Protein AF-A0A7S3EXV1-F1 (afdb_monomer_lite)

Foldseek 3Di:
DDDDCVPPQDQDDCDPPRDPRDQVSQWDQDADDQFLLAAPVNVPSDIDGNVLSVLLSVLQVLCCVQVVDGCFNHCDCVTVSNVQLVVQVVVVHQSQVSSCVVVVHDDPDDPVNSVSSSQSNDNPSVSD

Secondary structure (DSSP, 8-state):
----GGG---PPP--TTSPPPPGGGGEE----S-TTT--GGGGGTS-EEHHHHHHHHHHHHHHHHHHSS-S-SSSSTTSHHHHHHHHHHHTT--HHHHHHHHTT----S-HHHHHHHHHHT-SSGGG-

Sequence (128 aa):
RLIDFGLSLVVPESAPPQPPIMAADFMTVDRFGTKSYIPPEMMNNIMYDARLADVWSLGICLFSLVAGFFPFDQALIADFRFQLAVQTQNQGGSTVAALYALYNLPIPMSPSLIVLLDGMLTINAGAR

InterPro domains:
  IPR000719 Protein kinase domain [PF00069] (1-128)
  IPR000719 Protein kinase domain [PS50011] (1-128)
  IPR011009 Protein kinase-like domain superfamily [SSF56112] (2-128)

Structure (mmCIF, N/CA/C/O backbone):
data_AF-A0A7S3EXV1-F1
#
_entry.id   AF-A0A7S3EXV1-F1
#
loop_
_atom_site.group_PDB
_atom_site.id
_atom_site.type_symbol
_atom_site.label_atom_id
_atom_site.label_alt_id
_atom_site.label_comp_id
_atom_site.label_asym_id
_atom_site.label_entity_id
_atom_site.label_seq_id
_atom_site.pdbx_PDB_ins_code
_atom_site.Cartn_x
_atom_site.Cartn_y
_atom_site.Cartn_z
_atom_site.occupancy
_atom_site.B_iso_or_equiv
_atom_site.auth_seq_id
_atom_site.auth_comp_id
_atom_site.auth_asym_id
_atom_site.auth_atom_id
_atom_site.pdbx_PDB_model_num
ATOM 1 N N . ARG A 1 1 ? 1.974 -21.080 -4.469 1.00 82.00 1 ARG A N 1
ATOM 2 C CA . ARG A 1 1 ? 2.647 -20.958 -5.786 1.00 82.00 1 ARG A CA 1
ATOM 3 C C . ARG A 1 1 ? 2.289 -19.586 -6.332 1.00 82.00 1 ARG A C 1
ATOM 5 O O . ARG A 1 1 ? 1.116 -19.253 -6.246 1.00 82.00 1 ARG A O 1
ATOM 12 N N . LEU A 1 2 ? 3.262 -18.815 -6.816 1.00 88.19 2 LEU A N 1
ATOM 13 C CA . LEU A 1 2 ? 3.007 -17.566 -7.539 1.00 88.19 2 LEU A CA 1
ATOM 14 C C . LEU A 1 2 ? 2.805 -17.898 -9.025 1.00 88.19 2 LEU A C 1
ATOM 16 O O . LEU A 1 2 ? 3.488 -18.788 -9.534 1.00 88.19 2 LEU A O 1
ATOM 20 N N . ILE A 1 3 ? 1.837 -17.258 -9.678 1.00 94.56 3 ILE A N 1
ATOM 21 C CA . ILE A 1 3 ? 1.446 -17.511 -11.074 1.00 94.56 3 ILE A CA 1
ATOM 22 C C . ILE A 1 3 ? 1.139 -16.184 -11.782 1.00 94.56 3 ILE A C 1
ATOM 24 O O . ILE A 1 3 ? 1.054 -15.159 -11.116 1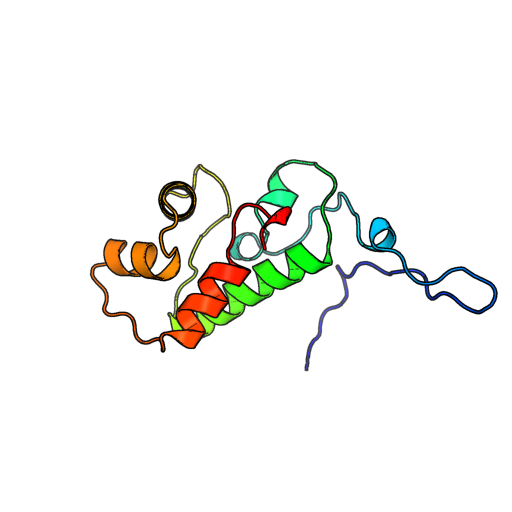.00 94.56 3 ILE A O 1
ATOM 28 N N . ASP A 1 4 ? 0.920 -16.249 -13.100 1.00 89.69 4 ASP A N 1
ATOM 29 C CA . ASP A 1 4 ? 0.556 -15.113 -13.963 1.00 89.69 4 ASP A CA 1
ATOM 30 C C . ASP A 1 4 ? 1.657 -14.044 -14.106 1.00 89.69 4 ASP A C 1
ATOM 32 O O . ASP A 1 4 ? 1.528 -12.894 -13.701 1.00 89.69 4 ASP A O 1
ATOM 36 N N . PHE A 1 5 ? 2.774 -14.443 -14.722 1.00 91.38 5 PHE A N 1
ATOM 37 C CA . PHE A 1 5 ? 3.915 -13.564 -15.010 1.00 91.38 5 PHE A CA 1
ATOM 38 C C . PHE A 1 5 ? 3.715 -12.711 -16.284 1.00 91.38 5 PHE A C 1
ATOM 40 O O . PHE A 1 5 ? 4.682 -12.220 -16.859 1.00 91.38 5 PHE A O 1
ATOM 47 N N . GLY A 1 6 ? 2.473 -12.535 -16.760 1.00 88.88 6 GLY A N 1
ATOM 48 C CA . GLY A 1 6 ? 2.173 -11.800 -17.999 1.00 88.88 6 GLY A CA 1
ATOM 49 C C . GLY A 1 6 ? 2.486 -10.299 -17.942 1.00 88.88 6 GLY A C 1
ATOM 50 O O . GLY A 1 6 ? 2.610 -9.664 -18.985 1.00 88.88 6 GLY A O 1
ATOM 51 N N . LEU A 1 7 ? 2.635 -9.747 -16.732 1.00 88.94 7 LEU A N 1
ATOM 52 C CA . LEU A 1 7 ? 3.001 -8.348 -16.470 1.00 88.94 7 LEU A CA 1
ATOM 53 C C . LEU A 1 7 ? 4.371 -8.203 -15.788 1.00 88.94 7 LEU A C 1
ATOM 55 O O . LEU A 1 7 ? 4.705 -7.127 -15.299 1.00 88.94 7 LEU A O 1
ATOM 59 N N . SER A 1 8 ? 5.148 -9.282 -15.690 1.00 89.38 8 SER A N 1
ATOM 60 C CA . SER A 1 8 ? 6.428 -9.247 -14.986 1.00 89.38 8 SER A CA 1
ATOM 61 C C . SER A 1 8 ? 7.492 -8.489 -15.773 1.00 89.38 8 SER A C 1
ATOM 63 O O . SER A 1 8 ? 7.617 -8.641 -16.988 1.00 89.38 8 SER A O 1
ATOM 65 N N . LEU A 1 9 ? 8.312 -7.721 -15.054 1.00 89.44 9 LEU A N 1
ATOM 66 C CA . LEU A 1 9 ? 9.515 -7.112 -15.605 1.00 89.44 9 LEU A CA 1
ATOM 67 C C . LEU A 1 9 ? 10.591 -8.190 -15.784 1.00 89.44 9 LEU A C 1
ATOM 69 O O . LEU A 1 9 ? 10.989 -8.849 -14.822 1.00 89.44 9 LEU A O 1
ATOM 73 N N . VAL A 1 10 ? 11.074 -8.359 -17.014 1.00 87.00 10 VAL A N 1
ATOM 74 C CA . VAL A 1 10 ? 12.227 -9.221 -17.288 1.00 87.00 10 VAL A CA 1
ATOM 75 C C . VAL A 1 10 ? 13.489 -8.418 -17.029 1.00 87.00 10 VAL A C 1
ATOM 77 O O . VAL A 1 10 ? 13.840 -7.522 -17.794 1.00 87.00 10 VAL A O 1
ATOM 80 N N . VAL A 1 11 ? 14.175 -8.764 -15.949 1.00 83.50 11 VAL A N 1
ATOM 81 C CA . VAL A 1 11 ? 15.501 -8.229 -15.657 1.00 83.50 11 VAL A CA 1
ATOM 82 C C . VAL A 1 11 ? 16.522 -9.047 -16.452 1.00 83.50 11 VAL A C 1
ATOM 84 O O . VAL A 1 11 ? 16.481 -10.278 -16.369 1.00 83.50 11 VAL A O 1
ATOM 87 N N . PRO A 1 12 ? 17.409 -8.414 -17.242 1.00 72.62 12 PRO A N 1
ATOM 88 C CA . PRO A 1 12 ? 18.421 -9.135 -17.999 1.00 72.62 12 PRO A CA 1
ATOM 89 C C . PRO A 1 12 ? 19.272 -9.998 -17.066 1.00 72.62 12 PRO A C 1
ATOM 91 O O . PRO A 1 12 ? 19.840 -9.510 -16.089 1.00 72.62 12 PRO A O 1
ATOM 94 N N . GLU A 1 13 ? 19.369 -11.290 -17.363 1.00 68.31 13 GLU A N 1
ATOM 95 C CA . GLU A 1 13 ? 20.288 -12.169 -16.654 1.00 68.31 13 GLU A CA 1
ATOM 96 C C . GLU A 1 13 ? 21.723 -11.782 -17.033 1.00 68.31 13 GLU A C 1
ATOM 98 O O . GLU A 1 13 ? 22.089 -11.784 -18.212 1.00 68.31 13 GLU A O 1
ATOM 103 N N . SER A 1 14 ? 22.549 -11.440 -16.043 1.00 60.34 14 SER A N 1
ATOM 104 C CA . SER A 1 14 ? 23.973 -11.193 -16.254 1.00 60.34 14 SER A CA 1
ATOM 105 C C . SER A 1 14 ? 24.678 -12.527 -16.532 1.00 60.34 14 SER A C 1
ATOM 107 O O . SER A 1 14 ? 25.282 -13.125 -15.639 1.00 60.34 14 SER A O 1
ATOM 109 N N . ALA A 1 15 ? 24.599 -13.031 -17.765 1.00 57.56 15 ALA A N 1
ATOM 110 C CA . ALA A 1 15 ? 25.507 -14.083 -18.201 1.00 57.56 15 ALA A CA 1
ATOM 111 C C . ALA A 1 15 ? 26.938 -13.507 -18.142 1.00 57.56 15 ALA A C 1
ATOM 113 O O . ALA A 1 15 ? 27.176 -12.419 -18.686 1.00 57.56 15 ALA A O 1
ATOM 114 N N . PRO A 1 16 ? 27.906 -14.173 -17.482 1.00 65.94 16 PRO A N 1
ATOM 115 C CA . PRO A 1 16 ? 29.285 -13.692 -17.468 1.00 65.94 16 PRO A CA 1
ATOM 116 C C . PRO A 1 16 ? 29.769 -13.441 -18.909 1.00 65.94 16 PRO A C 1
ATOM 118 O O . PRO A 1 16 ? 29.521 -14.289 -19.770 1.00 65.94 16 PRO A O 1
ATOM 121 N N . PRO A 1 17 ? 30.436 -12.306 -19.211 1.00 63.50 17 PRO A N 1
ATOM 122 C CA . PRO A 1 17 ? 31.153 -11.409 -18.300 1.00 63.50 17 PRO A CA 1
ATOM 123 C C . PRO A 1 17 ? 30.408 -10.099 -17.952 1.00 63.50 17 PRO A C 1
ATOM 125 O O . PRO A 1 17 ? 31.057 -9.103 -17.633 1.00 63.50 17 PRO A O 1
ATOM 128 N N . GLN A 1 18 ? 29.076 -10.046 -18.052 1.00 61.69 18 GLN A N 1
ATOM 129 C CA . GLN A 1 18 ? 28.323 -8.809 -17.798 1.00 61.69 18 GLN A CA 1
ATOM 130 C C . GLN A 1 18 ? 28.275 -8.421 -16.302 1.00 61.69 18 GLN A C 1
ATOM 132 O O . GLN A 1 18 ? 28.355 -9.304 -15.444 1.00 61.69 18 GLN A O 1
ATOM 137 N N . PRO A 1 19 ? 28.183 -7.112 -15.976 1.00 65.06 19 PRO A N 1
ATOM 138 C CA . PRO A 1 19 ? 28.114 -6.622 -14.597 1.00 65.06 19 PRO A CA 1
ATOM 139 C C . PRO A 1 19 ? 26.901 -7.190 -13.832 1.00 65.06 19 PRO A C 1
ATOM 141 O O . PRO A 1 19 ? 25.925 -7.600 -14.460 1.00 65.06 19 PRO A O 1
ATOM 144 N N . PRO A 1 20 ? 26.951 -7.227 -12.484 1.00 75.19 20 PRO A N 1
ATOM 145 C CA . PRO A 1 20 ? 25.837 -7.704 -11.665 1.00 75.19 20 PRO A CA 1
ATOM 146 C C . PRO A 1 20 ? 24.578 -6.860 -11.890 1.00 75.19 20 PRO A C 1
ATOM 148 O O . PRO A 1 20 ? 24.688 -5.661 -12.147 1.00 75.19 20 PRO A O 1
ATOM 151 N N . ILE A 1 21 ? 23.405 -7.479 -11.713 1.00 80.06 21 ILE A N 1
ATOM 152 C CA . ILE A 1 21 ? 22.108 -6.789 -11.740 1.00 80.06 21 ILE A CA 1
ATOM 153 C C . ILE A 1 21 ? 22.158 -5.581 -10.795 1.00 80.06 21 ILE A C 1
ATOM 155 O O . ILE A 1 21 ? 22.437 -5.711 -9.598 1.00 80.06 21 ILE A O 1
ATOM 159 N N . MET A 1 22 ? 21.885 -4.402 -11.338 1.00 83.38 22 MET A N 1
ATOM 160 C CA . MET A 1 22 ? 21.921 -3.129 -10.636 1.00 83.38 22 MET A CA 1
ATOM 161 C C . MET A 1 22 ? 20.514 -2.687 -10.232 1.00 83.38 22 MET A C 1
ATOM 163 O O . MET A 1 22 ? 19.512 -3.107 -10.801 1.00 83.38 22 MET A O 1
ATOM 167 N N . ALA A 1 23 ? 20.415 -1.772 -9.262 1.00 82.75 23 ALA A N 1
ATOM 168 C CA . ALA A 1 23 ? 19.126 -1.183 -8.880 1.00 82.75 23 ALA A CA 1
ATOM 169 C C . ALA A 1 23 ? 18.412 -0.505 -10.067 1.00 82.75 23 ALA A C 1
ATOM 171 O O . ALA A 1 23 ? 17.189 -0.527 -10.139 1.00 82.75 23 ALA A O 1
ATOM 172 N N . ALA A 1 24 ? 19.181 0.045 -11.014 1.00 86.06 24 ALA A N 1
ATOM 173 C CA . ALA A 1 24 ? 18.656 0.654 -12.231 1.00 86.06 24 ALA A CA 1
ATOM 174 C C . ALA A 1 24 ? 17.877 -0.335 -13.117 1.00 86.06 24 ALA A C 1
ATOM 176 O O . ALA A 1 24 ? 16.943 0.087 -13.792 1.00 86.06 24 ALA A O 1
ATOM 177 N N . ASP A 1 25 ? 18.200 -1.633 -13.066 1.00 88.25 25 ASP A N 1
ATOM 178 C CA . ASP A 1 25 ? 17.554 -2.659 -13.896 1.00 88.25 25 ASP A CA 1
ATOM 179 C C . ASP A 1 25 ? 16.114 -2.964 -13.452 1.00 88.25 25 ASP A C 1
ATOM 181 O O . ASP A 1 25 ? 15.354 -3.593 -14.183 1.00 88.25 25 ASP A O 1
ATOM 185 N N . PHE A 1 26 ? 15.724 -2.502 -12.259 1.00 91.12 26 PHE A N 1
ATOM 186 C CA . PHE A 1 26 ? 14.366 -2.627 -11.726 1.00 91.12 26 PHE A CA 1
ATOM 187 C C . PHE A 1 26 ? 13.523 -1.365 -11.927 1.00 91.12 26 PHE A C 1
ATOM 189 O O . PHE A 1 26 ? 12.359 -1.337 -11.523 1.00 91.12 26 PHE A O 1
ATOM 196 N N . MET A 1 27 ? 14.090 -0.310 -12.517 1.00 92.56 27 MET A N 1
ATOM 197 C CA . MET A 1 27 ? 13.370 0.937 -12.734 1.00 92.56 27 MET A CA 1
ATOM 198 C C . MET A 1 27 ? 12.519 0.849 -14.002 1.00 92.56 27 MET A C 1
ATOM 200 O O . MET A 1 27 ? 13.028 0.539 -15.076 1.00 92.56 27 MET A O 1
ATOM 204 N N . THR A 1 28 ? 11.233 1.175 -13.904 1.00 90.56 28 THR A N 1
ATOM 205 C CA . THR A 1 28 ? 10.307 1.173 -15.049 1.00 90.56 28 THR A CA 1
ATOM 206 C C . THR A 1 28 ? 9.319 2.342 -14.976 1.00 90.56 28 THR A C 1
ATOM 208 O O . THR A 1 28 ? 9.221 3.035 -13.963 1.00 90.56 28 THR A O 1
ATOM 211 N N . VAL A 1 29 ? 8.621 2.591 -16.084 1.00 90.25 29 VAL A N 1
ATOM 212 C CA . VAL A 1 29 ? 7.517 3.556 -16.224 1.00 90.25 29 VAL A CA 1
ATOM 213 C C . VAL A 1 29 ? 6.192 2.874 -16.591 1.00 90.25 29 VAL A C 1
ATOM 215 O O . VAL A 1 29 ? 5.197 3.560 -16.834 1.00 90.25 29 VAL A O 1
ATOM 218 N N . ASP A 1 30 ? 6.176 1.541 -16.660 1.00 87.12 30 ASP A N 1
ATOM 219 C CA . ASP A 1 30 ? 5.009 0.757 -17.063 1.00 87.12 30 ASP A CA 1
ATOM 220 C C . ASP A 1 30 ? 3.829 0.922 -16.096 1.00 87.12 30 ASP A C 1
ATOM 222 O O . ASP A 1 30 ? 3.986 1.196 -14.908 1.00 87.12 30 ASP A O 1
ATOM 226 N N . ARG A 1 31 ? 2.603 0.779 -16.614 1.00 82.56 31 ARG A N 1
ATOM 227 C CA . ARG A 1 31 ? 1.369 1.055 -15.860 1.00 82.56 31 ARG A CA 1
ATOM 228 C C . ARG A 1 31 ? 0.329 -0.022 -16.070 1.00 82.56 31 ARG A C 1
ATOM 230 O O . ARG A 1 31 ? -0.630 0.155 -16.821 1.00 82.56 31 ARG A O 1
ATOM 237 N N . PHE A 1 32 ? 0.506 -1.131 -15.375 1.00 83.25 32 PHE A N 1
ATOM 238 C CA . PHE A 1 32 ? -0.403 -2.262 -15.465 1.00 83.25 32 PHE A CA 1
ATOM 239 C C . PHE A 1 32 ? -0.690 -2.817 -14.074 1.00 83.25 32 PHE A C 1
ATOM 241 O O . PHE A 1 32 ? 0.125 -2.708 -13.164 1.00 83.25 32 PHE A O 1
ATOM 248 N N . GLY A 1 33 ? -1.874 -3.401 -13.907 1.00 85.44 33 GLY A N 1
ATOM 249 C CA . GLY A 1 33 ? -2.272 -4.035 -12.657 1.00 85.44 33 GLY A CA 1
ATOM 250 C C . GLY A 1 33 ? -3.749 -3.859 -12.336 1.00 85.44 33 GLY A C 1
ATOM 251 O O . GLY A 1 33 ? -4.505 -3.177 -13.032 1.00 85.44 33 GLY A O 1
ATOM 252 N N . THR A 1 34 ? -4.162 -4.486 -11.240 1.00 91.50 34 THR A N 1
ATOM 253 C CA . THR A 1 34 ? -5.512 -4.333 -10.696 1.00 91.50 34 THR A CA 1
ATOM 254 C C . THR A 1 34 ? -5.536 -3.137 -9.753 1.00 91.50 34 THR A C 1
ATOM 256 O O . THR A 1 34 ? -4.747 -3.083 -8.816 1.00 91.50 34 THR A O 1
ATOM 259 N N . LYS A 1 35 ? -6.458 -2.193 -9.977 1.00 92.56 35 LYS A N 1
ATOM 260 C CA . LYS A 1 35 ? -6.476 -0.849 -9.364 1.00 92.56 35 LYS A CA 1
ATOM 261 C C . LYS A 1 35 ? -6.177 -0.793 -7.858 1.00 92.56 35 LYS A C 1
ATOM 263 O O . LYS A 1 35 ? -5.392 0.052 -7.449 1.00 92.56 35 LYS A O 1
ATOM 268 N N . SER A 1 36 ? -6.754 -1.690 -7.060 1.00 94.75 36 SER A N 1
ATOM 269 C CA . SER A 1 36 ? -6.584 -1.698 -5.596 1.00 94.75 36 SER A CA 1
ATOM 270 C C . SER A 1 36 ? -5.198 -2.153 -5.132 1.00 94.75 36 SER A C 1
ATOM 272 O O . SER A 1 36 ? -4.812 -1.875 -4.004 1.00 94.75 36 SER A O 1
ATOM 274 N N . TYR A 1 37 ? -4.441 -2.827 -6.000 1.00 96.38 37 TYR A N 1
ATOM 275 C CA . TYR A 1 37 ? -3.078 -3.290 -5.735 1.00 96.38 37 TYR A CA 1
ATOM 276 C C . TYR A 1 37 ? -2.019 -2.341 -6.294 1.00 96.38 37 TYR A C 1
ATOM 278 O O . TYR A 1 37 ? -0.865 -2.424 -5.890 1.00 96.38 37 TYR A O 1
ATOM 286 N N . ILE A 1 38 ? -2.392 -1.443 -7.212 1.00 95.19 38 ILE A N 1
ATOM 287 C CA . ILE A 1 38 ? -1.433 -0.535 -7.840 1.00 95.19 38 ILE A CA 1
ATOM 288 C C . ILE A 1 38 ? -0.913 0.466 -6.790 1.00 95.19 38 ILE A C 1
ATOM 290 O O . ILE A 1 38 ? -1.721 1.121 -6.123 1.00 95.19 38 ILE A O 1
ATOM 294 N N . PRO A 1 39 ? 0.415 0.619 -6.653 1.00 95.56 39 PRO A N 1
ATOM 295 C CA . PRO A 1 39 ? 1.020 1.561 -5.723 1.00 95.56 39 PRO A CA 1
ATOM 296 C C . PRO A 1 39 ? 0.917 3.022 -6.191 1.00 95.56 39 PRO A C 1
ATOM 298 O O . PRO A 1 39 ? 0.781 3.293 -7.391 1.00 95.56 39 PRO A O 1
ATOM 301 N N . PRO A 1 40 ? 1.030 3.994 -5.267 1.00 94.88 40 PRO A N 1
ATOM 302 C CA . PRO A 1 40 ? 0.882 5.410 -5.595 1.00 94.88 40 PRO A CA 1
ATOM 303 C C . PRO A 1 40 ? 1.970 5.935 -6.542 1.00 94.88 40 PRO A C 1
ATOM 305 O O . PRO A 1 40 ? 1.685 6.787 -7.382 1.00 94.88 40 PRO A O 1
ATOM 308 N N . GLU A 1 41 ? 3.203 5.425 -6.471 1.00 93.88 41 GLU A N 1
ATOM 309 C CA . GLU A 1 41 ? 4.295 5.856 -7.353 1.00 93.88 41 GLU A CA 1
ATOM 310 C C . GLU A 1 41 ? 4.030 5.552 -8.838 1.00 93.88 41 GLU A C 1
ATOM 312 O O . GLU A 1 41 ? 4.371 6.359 -9.705 1.00 93.88 41 GLU A O 1
ATOM 317 N N . MET A 1 42 ? 3.307 4.467 -9.139 1.00 92.50 42 MET A N 1
ATOM 318 C CA . MET A 1 42 ? 2.905 4.124 -10.506 1.00 92.50 42 MET A CA 1
ATOM 319 C C . MET A 1 42 ? 1.877 5.132 -11.057 1.00 92.50 42 MET A C 1
ATOM 321 O O . MET A 1 42 ? 1.811 5.378 -12.266 1.00 92.50 42 MET A O 1
ATOM 325 N N . MET A 1 43 ? 1.114 5.808 -10.188 1.00 85.12 43 MET A N 1
ATOM 326 C CA . MET A 1 43 ? 0.061 6.764 -10.561 1.00 85.12 43 MET A CA 1
ATOM 327 C C . MET A 1 43 ? 0.573 8.138 -11.013 1.00 85.12 43 MET A C 1
ATOM 329 O O . MET A 1 43 ? -0.199 8.897 -11.605 1.00 85.12 43 MET A O 1
ATOM 333 N N . ASN A 1 44 ? 1.881 8.407 -10.925 1.00 77.06 44 ASN A N 1
ATOM 334 C CA . ASN A 1 44 ? 2.454 9.718 -11.266 1.00 77.06 44 ASN A CA 1
ATOM 335 C C . ASN A 1 44 ? 3.225 9.807 -12.604 1.00 77.06 44 ASN A C 1
ATOM 337 O O . ASN A 1 44 ? 3.765 10.866 -12.900 1.00 77.06 44 ASN A O 1
ATOM 341 N N . ASN A 1 45 ? 3.255 8.758 -13.441 1.00 73.06 45 ASN A N 1
ATOM 342 C CA . ASN A 1 45 ? 4.019 8.700 -14.710 1.00 73.06 45 ASN A CA 1
ATOM 343 C C . ASN A 1 45 ? 5.523 8.964 -14.504 1.00 73.06 45 ASN A C 1
ATOM 345 O O . ASN A 1 45 ? 6.201 9.502 -15.378 1.00 73.06 45 ASN A O 1
ATOM 349 N N . ILE A 1 46 ? 6.036 8.610 -13.330 1.00 83.94 46 ILE A N 1
ATOM 350 C CA . ILE A 1 46 ? 7.448 8.737 -12.985 1.00 83.94 46 ILE A CA 1
ATOM 351 C C . ILE A 1 46 ? 8.103 7.362 -13.017 1.00 83.94 46 ILE A C 1
ATOM 353 O O . ILE A 1 46 ? 7.427 6.347 -12.849 1.00 83.94 46 ILE A O 1
ATOM 357 N N . MET A 1 47 ? 9.422 7.337 -13.209 1.00 91.12 47 MET A N 1
ATOM 358 C CA . MET A 1 47 ? 10.191 6.116 -12.994 1.00 91.12 47 MET A CA 1
ATOM 359 C C . MET A 1 47 ? 10.034 5.657 -11.546 1.00 91.12 47 MET A C 1
ATOM 361 O O . MET A 1 47 ? 10.189 6.455 -10.619 1.00 91.12 47 MET A O 1
ATOM 365 N N . TYR A 1 48 ? 9.769 4.370 -11.364 1.00 93.25 48 TYR A N 1
ATOM 366 C CA . TYR A 1 48 ? 9.652 3.745 -10.054 1.00 93.25 48 TYR A CA 1
ATOM 367 C C . TYR A 1 48 ? 10.397 2.411 -10.016 1.00 93.25 48 TYR A C 1
ATOM 369 O O . TYR A 1 48 ? 10.649 1.800 -11.053 1.00 93.25 48 TYR A O 1
ATOM 377 N N . ASP A 1 49 ? 10.747 1.970 -8.809 1.00 94.44 49 ASP A N 1
ATOM 378 C CA . ASP A 1 49 ? 11.375 0.671 -8.571 1.00 94.44 49 ASP A CA 1
ATOM 379 C C . ASP A 1 49 ? 10.299 -0.421 -8.508 1.00 94.44 49 ASP A C 1
ATOM 381 O O . ASP A 1 49 ? 9.451 -0.423 -7.607 1.00 94.44 49 ASP A O 1
ATOM 385 N N . ALA A 1 50 ? 10.334 -1.361 -9.452 1.00 94.12 50 ALA A N 1
ATOM 386 C CA . ALA A 1 50 ? 9.370 -2.454 -9.540 1.00 94.12 50 ALA A CA 1
ATOM 387 C C . ALA A 1 50 ? 9.326 -3.319 -8.267 1.00 94.12 50 ALA A C 1
ATOM 389 O O . ALA A 1 50 ? 8.269 -3.825 -7.899 1.00 94.12 50 ALA A O 1
ATOM 390 N N . ARG A 1 51 ? 10.439 -3.434 -7.533 1.00 94.69 51 ARG A N 1
ATOM 391 C CA . ARG A 1 51 ? 10.510 -4.242 -6.306 1.00 94.69 51 ARG A CA 1
ATOM 392 C C . ARG A 1 51 ? 9.712 -3.602 -5.177 1.00 94.69 51 ARG A C 1
ATOM 394 O O . ARG A 1 51 ? 9.021 -4.292 -4.434 1.00 94.69 51 ARG A O 1
ATOM 401 N N . LEU A 1 52 ? 9.784 -2.276 -5.050 1.00 96.31 52 LEU A N 1
ATOM 402 C CA . LEU A 1 52 ? 9.010 -1.541 -4.048 1.00 96.31 52 LEU A CA 1
ATOM 403 C C . LEU A 1 52 ? 7.515 -1.58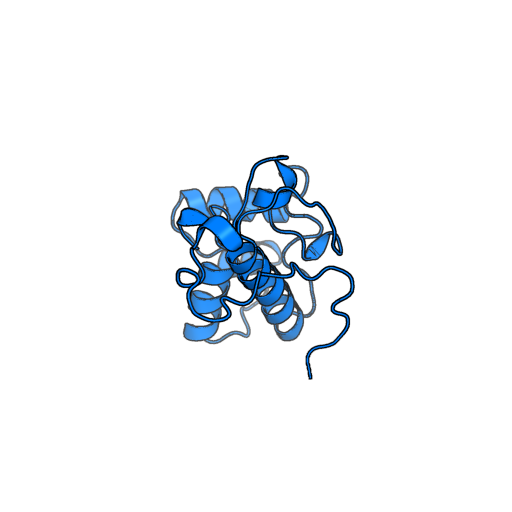9 -4.377 1.00 96.31 52 LEU A C 1
ATOM 405 O O . LEU A 1 52 ? 6.693 -1.732 -3.467 1.00 96.31 52 LEU A O 1
ATOM 409 N N . ALA A 1 53 ? 7.167 -1.542 -5.665 1.00 95.62 53 ALA A N 1
ATOM 410 C CA . ALA A 1 53 ? 5.800 -1.737 -6.136 1.00 95.62 53 ALA A CA 1
ATOM 411 C C . ALA A 1 53 ? 5.246 -3.133 -5.778 1.00 95.62 53 ALA A C 1
ATOM 413 O O . ALA A 1 53 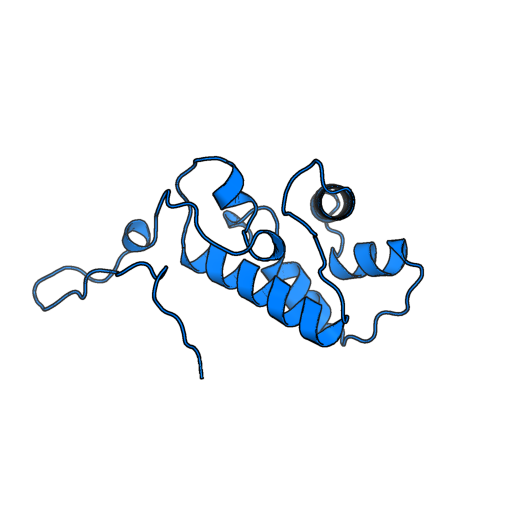? 4.099 -3.244 -5.329 1.00 95.62 53 ALA A O 1
ATOM 414 N N . ASP A 1 54 ? 6.064 -4.186 -5.897 1.00 96.12 54 ASP A N 1
ATOM 415 C CA . ASP A 1 54 ? 5.703 -5.542 -5.464 1.00 96.12 54 ASP A CA 1
ATOM 416 C C . ASP A 1 54 ? 5.470 -5.613 -3.948 1.00 96.12 54 ASP A C 1
ATOM 418 O O . ASP A 1 54 ? 4.493 -6.218 -3.501 1.00 96.12 54 ASP A O 1
ATOM 422 N N . VAL A 1 55 ? 6.314 -4.948 -3.145 1.00 98.06 55 VAL A N 1
ATOM 423 C CA . VAL A 1 55 ? 6.149 -4.875 -1.680 1.00 98.06 55 VAL A CA 1
ATOM 424 C C . VAL A 1 55 ? 4.819 -4.221 -1.305 1.00 98.06 55 VAL A C 1
ATOM 426 O O . VAL A 1 55 ? 4.098 -4.754 -0.462 1.00 98.06 55 VAL A O 1
ATOM 429 N N . TRP A 1 56 ? 4.439 -3.120 -1.958 1.00 97.94 56 TRP A N 1
ATOM 430 C CA . TRP A 1 56 ? 3.129 -2.499 -1.735 1.00 97.94 56 TRP A CA 1
ATOM 431 C C . TRP A 1 56 ? 1.985 -3.443 -2.090 1.00 97.94 56 TRP A C 1
ATOM 433 O O . TRP A 1 56 ? 1.082 -3.662 -1.281 1.00 97.94 56 TRP A O 1
ATOM 443 N N . SER A 1 57 ? 2.040 -4.044 -3.280 1.00 97.56 57 SER A N 1
ATOM 444 C CA . SER A 1 57 ? 1.005 -4.960 -3.772 1.00 97.56 57 SER A CA 1
ATOM 445 C C . SER A 1 57 ? 0.823 -6.156 -2.831 1.00 97.56 57 SER A C 1
ATOM 447 O O . SER A 1 57 ? -0.303 -6.565 -2.531 1.00 97.56 57 SER A O 1
ATOM 449 N N . LEU A 1 58 ? 1.929 -6.682 -2.298 1.00 97.94 58 LEU A N 1
ATOM 450 C CA . LEU A 1 58 ? 1.917 -7.725 -1.280 1.00 97.94 58 LEU A CA 1
ATOM 451 C C . LEU A 1 58 ? 1.319 -7.228 0.045 1.00 97.94 58 LEU A C 1
ATOM 453 O O . LEU A 1 58 ? 0.585 -7.975 0.686 1.00 97.94 58 LEU A O 1
ATOM 457 N N . GLY A 1 59 ? 1.572 -5.977 0.433 1.00 98.38 59 GLY A N 1
ATOM 458 C CA . GLY A 1 59 ? 0.976 -5.341 1.611 1.00 98.38 59 GLY A CA 1
ATOM 459 C C . GLY A 1 59 ? -0.545 -5.232 1.506 1.00 98.38 59 GLY A C 1
ATOM 460 O O . GLY A 1 59 ? -1.253 -5.594 2.445 1.00 98.38 59 GLY A O 1
ATOM 461 N N . ILE A 1 60 ? -1.065 -4.830 0.340 1.00 98.38 60 ILE A N 1
ATOM 462 C CA . ILE A 1 60 ? -2.507 -4.829 0.047 1.00 98.38 60 ILE A CA 1
ATOM 463 C C . ILE A 1 60 ? -3.083 -6.248 0.164 1.00 98.38 60 ILE A C 1
ATOM 465 O O . ILE A 1 60 ? -4.133 -6.454 0.780 1.00 98.38 60 ILE A O 1
ATOM 469 N N . CYS A 1 61 ? -2.392 -7.241 -0.404 1.00 97.81 61 CYS A N 1
ATOM 470 C CA . CYS A 1 61 ? -2.806 -8.642 -0.344 1.00 97.81 61 CYS A CA 1
ATOM 471 C C . CYS A 1 61 ? -2.854 -9.150 1.106 1.00 97.81 61 CYS A C 1
ATOM 473 O O . CYS A 1 61 ? -3.877 -9.662 1.554 1.00 97.81 61 CYS A O 1
ATOM 475 N N . LEU A 1 62 ? -1.787 -8.935 1.875 1.00 97.88 62 LEU A N 1
ATOM 476 C CA . LEU A 1 62 ? -1.707 -9.351 3.271 1.00 97.88 62 LEU A CA 1
ATOM 477 C C . LEU A 1 62 ? -2.763 -8.654 4.137 1.00 97.88 62 LEU A C 1
ATOM 479 O O . LEU A 1 62 ? -3.444 -9.323 4.913 1.00 97.88 62 LEU A O 1
ATOM 483 N N . PHE A 1 63 ? -2.944 -7.340 3.974 1.00 98.12 63 PHE A N 1
ATOM 484 C CA . PHE A 1 63 ? -3.992 -6.595 4.670 1.00 98.12 63 PHE A CA 1
ATOM 485 C C . PHE A 1 63 ? -5.367 -7.182 4.355 1.00 98.12 63 PHE A C 1
ATOM 487 O O . PHE A 1 63 ? -6.114 -7.512 5.269 1.00 98.12 63 PHE A O 1
ATOM 494 N N . SER A 1 64 ? -5.699 -7.353 3.073 1.00 97.12 64 SER A N 1
ATOM 495 C CA . SER A 1 64 ? -7.031 -7.809 2.654 1.00 97.12 64 SER A CA 1
ATOM 496 C C . SER A 1 64 ? -7.356 -9.232 3.107 1.00 97.12 64 SER A C 1
ATOM 498 O O . SER A 1 64 ? -8.497 -9.496 3.482 1.00 97.12 64 SER A O 1
ATOM 500 N N . LEU A 1 65 ? -6.360 -10.122 3.168 1.00 96.94 65 LEU A N 1
ATOM 501 C CA . LEU A 1 65 ? -6.519 -11.468 3.724 1.00 96.94 65 LEU A CA 1
ATOM 502 C C . LEU A 1 65 ? -6.880 -11.458 5.214 1.00 96.94 65 LEU A C 1
ATOM 504 O O . LEU A 1 65 ? -7.636 -12.318 5.660 1.00 96.94 65 LEU A O 1
ATOM 508 N N . VAL A 1 66 ? -6.339 -10.513 5.985 1.00 95.75 66 VAL A N 1
ATOM 509 C CA . VAL A 1 66 ? -6.527 -10.470 7.443 1.00 95.75 66 VAL A CA 1
ATOM 510 C C . VAL A 1 66 ? -7.721 -9.601 7.840 1.00 95.75 66 VAL A C 1
ATOM 512 O O . VAL A 1 66 ? -8.464 -9.946 8.756 1.00 95.75 66 VAL A O 1
ATOM 515 N N . ALA A 1 67 ? -7.921 -8.484 7.147 1.00 95.12 67 ALA A N 1
ATOM 516 C CA . ALA A 1 67 ? -8.978 -7.521 7.424 1.00 95.12 67 ALA A CA 1
ATOM 517 C C . ALA A 1 67 ? -10.318 -7.899 6.777 1.00 95.12 67 ALA A C 1
ATOM 519 O O . ALA A 1 67 ? -11.369 -7.495 7.270 1.00 95.12 67 ALA A O 1
ATOM 520 N N . GLY A 1 68 ? -10.297 -8.661 5.677 1.00 95.00 68 GLY A N 1
ATOM 521 C CA . GLY A 1 68 ? -11.493 -9.006 4.901 1.00 95.00 68 GLY A CA 1
ATOM 522 C C . GLY A 1 68 ? -11.994 -7.884 3.984 1.00 95.00 68 GLY A C 1
ATOM 523 O O . GLY A 1 68 ? -13.058 -8.013 3.383 1.00 95.00 68 GLY A O 1
ATOM 524 N N . PHE A 1 69 ? -11.247 -6.785 3.862 1.00 95.19 69 PHE A N 1
ATOM 525 C CA . PHE A 1 69 ? -11.522 -5.673 2.952 1.00 95.19 69 PHE A CA 1
ATOM 526 C C . PHE A 1 69 ? -10.211 -5.030 2.479 1.00 95.19 69 PHE A C 1
ATOM 528 O O . PHE A 1 69 ? -9.156 -5.232 3.079 1.00 95.19 69 PHE A O 1
ATOM 535 N N . PHE A 1 70 ? -10.262 -4.255 1.396 1.00 97.62 70 PHE A N 1
ATOM 536 C CA . PHE A 1 70 ? -9.096 -3.527 0.895 1.00 97.62 70 PHE A CA 1
ATOM 537 C C . PHE A 1 70 ? -8.826 -2.264 1.718 1.00 97.62 70 PHE A C 1
ATOM 539 O O . PHE A 1 70 ? -9.776 -1.553 2.052 1.00 97.62 70 PHE A O 1
ATOM 546 N N . PRO A 1 71 ? -7.555 -1.916 1.981 1.00 97.25 71 PRO A N 1
ATOM 547 C CA . PRO A 1 71 ? -7.250 -0.670 2.676 1.00 97.25 71 PRO A CA 1
ATOM 548 C C . PRO A 1 71 ? -7.649 0.546 1.825 1.00 97.25 71 PRO A C 1
ATOM 550 O O . PRO A 1 71 ? -8.120 1.542 2.370 1.00 97.25 71 PRO A O 1
ATOM 553 N N . PHE A 1 72 ? -7.541 0.429 0.495 1.00 97.56 72 PHE A N 1
ATOM 554 C CA . PHE A 1 72 ? -7.869 1.458 -0.493 1.00 97.56 72 PHE A CA 1
ATOM 555 C C . PHE A 1 72 ? -8.581 0.824 -1.690 1.00 97.56 72 PHE A C 1
ATOM 557 O O . PHE A 1 72 ? -8.227 -0.277 -2.116 1.00 97.56 72 PHE A O 1
ATOM 564 N N . ASP A 1 73 ? -9.536 1.536 -2.274 1.00 96.00 73 ASP A N 1
ATOM 565 C CA . ASP A 1 73 ? -10.066 1.192 -3.589 1.00 96.00 73 ASP A CA 1
ATOM 566 C C . ASP A 1 73 ? -9.025 1.537 -4.665 1.00 96.00 73 ASP A C 1
ATOM 568 O O . ASP A 1 73 ? -8.827 0.759 -5.606 1.00 96.00 73 ASP A O 1
ATOM 572 N N . GLN A 1 74 ? -8.344 2.683 -4.509 1.00 95.06 74 GLN A N 1
ATOM 573 C CA . GLN A 1 74 ? -7.227 3.139 -5.344 1.00 95.06 74 GLN A CA 1
ATOM 574 C C . GLN A 1 74 ? -6.234 3.967 -4.519 1.00 95.06 74 GLN A C 1
ATOM 576 O O . GLN A 1 74 ? -6.634 4.773 -3.686 1.00 95.06 74 GLN A O 1
ATOM 581 N N . ALA A 1 75 ? -4.937 3.853 -4.813 1.00 95.06 75 ALA A N 1
ATOM 582 C CA . ALA A 1 75 ? -3.897 4.688 -4.207 1.00 95.06 75 ALA A CA 1
ATOM 583 C C . ALA A 1 75 ? -3.870 6.117 -4.803 1.00 95.06 75 ALA A C 1
ATOM 585 O O . ALA A 1 75 ? -2.875 6.553 -5.382 1.00 95.06 75 ALA A O 1
ATOM 586 N N . LEU A 1 76 ? -4.999 6.830 -4.722 1.00 94.31 76 LEU A N 1
ATOM 587 C CA . LEU A 1 76 ? -5.211 8.177 -5.257 1.00 94.31 76 LEU A CA 1
ATOM 588 C C . LEU A 1 76 ? -5.835 9.084 -4.197 1.00 94.31 76 LEU A C 1
ATOM 590 O O . LEU A 1 76 ? -6.642 8.641 -3.393 1.00 94.31 76 LEU A O 1
ATOM 594 N N . ILE A 1 77 ? -5.554 10.388 -4.259 1.00 94.19 77 ILE A N 1
ATOM 595 C CA . ILE A 1 77 ? -6.112 11.381 -3.318 1.00 94.19 77 ILE A CA 1
ATOM 596 C C . ILE A 1 77 ? -7.650 11.442 -3.351 1.00 94.19 77 ILE A C 1
ATOM 598 O O . ILE A 1 77 ? -8.267 11.820 -2.362 1.00 94.19 77 ILE A O 1
ATOM 602 N N . ALA A 1 78 ? -8.276 11.052 -4.466 1.00 95.25 78 ALA A N 1
ATOM 603 C CA . ALA A 1 78 ? -9.733 10.957 -4.567 1.00 95.25 78 ALA A CA 1
ATOM 604 C C . ALA A 1 78 ? -10.333 9.836 -3.691 1.00 95.25 78 ALA A C 1
ATOM 606 O O . ALA A 1 78 ? -11.523 9.880 -3.385 1.00 95.25 78 ALA A O 1
ATOM 607 N N . ASP A 1 79 ? -9.534 8.843 -3.291 1.00 96.56 79 ASP A N 1
ATOM 608 C CA . ASP A 1 79 ? -9.921 7.837 -2.307 1.00 96.56 79 ASP A CA 1
ATOM 609 C C . ASP A 1 79 ? -9.685 8.397 -0.898 1.00 96.56 79 ASP A C 1
ATOM 611 O O . ASP A 1 79 ? -8.553 8.631 -0.469 1.00 96.56 79 ASP A O 1
ATOM 615 N N . PHE A 1 80 ? -10.771 8.603 -0.156 1.00 97.06 80 PHE A N 1
ATOM 616 C CA . PHE A 1 80 ? -10.715 9.186 1.182 1.00 97.06 80 PHE A CA 1
ATOM 617 C C . PHE A 1 80 ? -9.932 8.323 2.188 1.00 97.06 80 PHE A C 1
ATOM 619 O O . PHE A 1 80 ? -9.346 8.867 3.124 1.00 97.06 80 PHE A O 1
ATOM 626 N N . ARG A 1 81 ? -9.881 6.993 2.007 1.00 97.69 81 ARG A N 1
ATOM 627 C CA . ARG A 1 81 ? -9.085 6.089 2.856 1.00 97.69 81 ARG A CA 1
ATOM 628 C C . ARG A 1 81 ? -7.602 6.282 2.587 1.00 97.69 81 ARG A C 1
ATOM 630 O O . ARG A 1 81 ? -6.801 6.322 3.519 1.00 97.69 81 ARG A O 1
ATOM 637 N N . PHE A 1 82 ? -7.242 6.449 1.315 1.00 97.94 82 PHE A N 1
ATOM 638 C CA . PHE A 1 82 ? -5.874 6.761 0.924 1.00 97.94 82 PHE A CA 1
ATOM 639 C C . PHE A 1 82 ? -5.470 8.155 1.417 1.00 97.94 82 PHE A C 1
ATOM 641 O O . PHE A 1 82 ? -4.391 8.323 1.978 1.00 97.94 82 PHE A O 1
ATOM 648 N N . GLN A 1 83 ? -6.357 9.147 1.303 1.00 97.75 83 GLN A N 1
ATOM 649 C CA . GLN A 1 83 ? -6.122 10.484 1.846 1.00 97.75 83 GLN A CA 1
ATOM 650 C C . GLN A 1 83 ? -5.916 10.464 3.370 1.00 97.75 83 GLN A C 1
ATOM 652 O O . GLN A 1 83 ? -5.024 11.151 3.872 1.00 97.75 83 GLN A O 1
ATOM 657 N N . LEU A 1 84 ? -6.696 9.662 4.102 1.00 98.00 84 LEU A N 1
ATOM 658 C CA . LEU A 1 84 ? -6.495 9.445 5.535 1.00 98.00 84 LEU A CA 1
ATOM 659 C C . LEU A 1 84 ? -5.105 8.859 5.810 1.00 98.00 84 LEU A C 1
ATOM 661 O O . LEU A 1 84 ? -4.375 9.400 6.636 1.00 98.00 84 LEU A O 1
ATOM 665 N N . ALA A 1 85 ? -4.700 7.821 5.073 1.00 97.94 85 ALA A N 1
ATOM 666 C CA . ALA A 1 85 ? -3.371 7.228 5.207 1.00 97.94 85 ALA A CA 1
ATOM 667 C C . ALA A 1 85 ? -2.244 8.247 4.958 1.00 97.94 85 ALA A C 1
ATOM 669 O O . ALA A 1 85 ? -1.304 8.309 5.747 1.00 97.94 85 ALA A O 1
ATOM 670 N N . VAL A 1 86 ? -2.363 9.102 3.930 1.00 97.56 86 VAL A N 1
ATOM 671 C CA . VAL A 1 86 ? -1.408 10.199 3.664 1.00 97.56 86 VAL A CA 1
ATOM 672 C C . VAL A 1 86 ? -1.276 11.107 4.888 1.00 97.56 86 VAL A C 1
ATOM 674 O O . VAL A 1 86 ? -0.167 11.396 5.337 1.00 97.56 86 VAL A O 1
ATOM 677 N N . GLN A 1 87 ? -2.400 11.562 5.445 1.00 98.00 87 GLN A N 1
ATOM 678 C CA . GLN A 1 87 ? -2.402 12.457 6.604 1.00 98.00 87 GLN A CA 1
ATOM 679 C C . GLN A 1 87 ? -1.797 11.789 7.839 1.00 98.00 87 GLN A C 1
ATOM 681 O O . GLN A 1 87 ? -0.993 12.404 8.538 1.00 98.00 87 GLN A O 1
ATOM 686 N N . THR A 1 88 ? -2.153 10.531 8.083 1.00 98.12 88 THR A N 1
ATOM 687 C CA . THR A 1 88 ? -1.652 9.750 9.209 1.00 98.12 88 THR A CA 1
ATOM 688 C C . THR A 1 88 ? -0.146 9.520 9.112 1.00 98.12 88 THR A C 1
ATOM 690 O O . THR A 1 88 ? 0.565 9.776 10.082 1.00 98.12 88 THR A O 1
ATOM 693 N N . GLN A 1 89 ? 0.369 9.108 7.951 1.00 97.88 89 GLN A N 1
ATOM 694 C CA . GLN A 1 89 ? 1.804 8.873 7.766 1.00 97.88 89 GLN A CA 1
ATOM 695 C C . GLN A 1 89 ? 2.621 10.163 7.887 1.00 97.88 89 GLN A C 1
ATOM 697 O O . GLN A 1 89 ? 3.682 10.155 8.507 1.00 97.88 89 GLN A O 1
ATOM 702 N N . ASN A 1 90 ? 2.103 11.297 7.400 1.00 97.06 90 ASN A N 1
ATOM 703 C CA . ASN A 1 90 ? 2.745 12.606 7.581 1.00 97.06 90 ASN A CA 1
ATOM 704 C C . ASN A 1 90 ? 2.891 13.008 9.060 1.00 97.06 90 ASN A C 1
ATOM 706 O O . ASN A 1 90 ? 3.738 13.833 9.394 1.00 97.06 90 ASN A O 1
ATOM 710 N N . GLN A 1 91 ? 2.073 12.434 9.945 1.00 97.06 91 GLN A N 1
ATOM 711 C CA . GLN A 1 91 ? 2.133 12.634 11.395 1.00 97.06 91 GLN A CA 1
ATOM 712 C C . GLN A 1 91 ? 2.919 11.523 12.115 1.00 97.06 91 GLN A C 1
ATOM 714 O O . GLN A 1 91 ? 2.975 11.514 13.343 1.00 97.06 91 GLN A O 1
ATOM 719 N N . GLY A 1 92 ? 3.515 10.579 11.376 1.00 96.25 92 GLY A N 1
ATOM 720 C CA . GLY A 1 92 ? 4.206 9.413 11.933 1.00 96.25 92 GLY A CA 1
ATOM 721 C C . GLY A 1 92 ? 3.269 8.360 12.535 1.00 96.25 92 GLY A C 1
ATOM 722 O O . GLY A 1 92 ? 3.695 7.564 13.368 1.00 96.25 92 GLY A O 1
ATOM 723 N N . GLY A 1 93 ? 1.986 8.379 12.164 1.00 97.12 93 GLY A N 1
ATOM 724 C CA . GLY A 1 93 ? 0.979 7.446 12.658 1.00 97.12 93 GLY A CA 1
ATOM 725 C C . GLY A 1 93 ? 0.898 6.140 11.862 1.00 97.12 93 GLY A C 1
ATOM 726 O O . GLY A 1 93 ? 1.408 6.022 10.749 1.00 97.12 93 GLY A O 1
ATOM 727 N N . SER A 1 94 ? 0.182 5.169 12.432 1.00 98.00 94 SER A N 1
ATOM 728 C CA . SER A 1 94 ? -0.096 3.866 11.815 1.00 98.00 94 SER A CA 1
ATOM 729 C C . SER A 1 94 ? -1.270 3.946 10.837 1.00 98.00 94 SER A C 1
ATOM 731 O O . SER A 1 94 ? -2.384 4.323 11.215 1.00 98.00 94 SER A O 1
ATOM 733 N N . THR A 1 95 ? -1.037 3.532 9.592 1.00 97.56 95 THR A N 1
ATOM 734 C CA . THR A 1 95 ? -2.070 3.455 8.550 1.00 97.56 95 THR A CA 1
ATOM 735 C C . THR A 1 95 ? -3.123 2.423 8.923 1.00 97.56 95 THR A C 1
ATOM 737 O O . THR A 1 95 ? -4.320 2.691 8.820 1.00 97.56 95 THR A O 1
ATOM 740 N N . VAL A 1 96 ? -2.691 1.260 9.418 1.00 97.69 96 VAL A N 1
ATOM 741 C CA . VAL A 1 96 ? -3.608 0.204 9.860 1.00 97.69 96 VAL A CA 1
ATOM 742 C C . VAL A 1 96 ? -4.503 0.711 10.990 1.00 97.69 96 VAL A C 1
ATOM 744 O O . VAL A 1 96 ? -5.723 0.558 10.918 1.00 97.69 96 VAL A O 1
ATOM 747 N N . ALA A 1 97 ? -3.932 1.366 12.006 1.00 97.25 97 ALA A N 1
ATOM 748 C CA . ALA A 1 97 ? -4.714 1.884 13.125 1.00 97.25 97 ALA A CA 1
ATOM 749 C C . ALA A 1 97 ? -5.742 2.936 12.680 1.00 97.25 97 ALA A C 1
ATOM 751 O O . ALA A 1 97 ? -6.892 2.888 13.119 1.00 97.25 97 ALA A O 1
ATOM 752 N N . ALA A 1 98 ? -5.362 3.848 11.779 1.00 97.69 98 ALA A N 1
ATOM 753 C CA . ALA A 1 98 ? -6.266 4.872 11.259 1.00 97.69 98 ALA A CA 1
ATOM 754 C C . ALA A 1 98 ? -7.439 4.275 10.466 1.00 97.69 98 ALA A C 1
ATOM 756 O O . ALA A 1 98 ? -8.584 4.687 10.659 1.00 97.69 98 ALA A O 1
ATOM 757 N N . LEU A 1 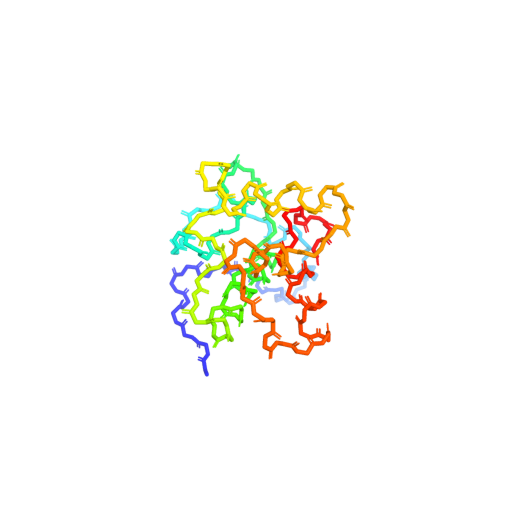99 ? -7.181 3.271 9.622 1.00 97.50 99 LEU A N 1
ATOM 758 C CA . LEU A 1 99 ? -8.227 2.597 8.849 1.00 97.50 99 LEU A CA 1
ATOM 759 C C . LEU A 1 99 ? -9.221 1.855 9.747 1.00 97.50 99 LEU A C 1
ATOM 761 O O . LEU A 1 99 ? -10.422 1.920 9.511 1.00 97.50 99 LEU A O 1
ATOM 765 N N . TYR A 1 100 ? -8.755 1.179 10.795 1.00 97.25 100 TYR A N 1
ATOM 766 C CA . TYR A 1 100 ? -9.653 0.509 11.740 1.00 97.25 100 TYR A CA 1
ATOM 767 C C . TYR A 1 100 ? -10.442 1.501 12.602 1.00 97.25 100 TYR A C 1
ATOM 769 O O . TYR A 1 100 ? -11.640 1.305 12.819 1.00 97.25 100 TYR A O 1
ATOM 777 N N . ALA A 1 101 ? -9.806 2.597 13.030 1.00 96.88 101 ALA A N 1
ATOM 778 C CA . ALA A 1 101 ? -10.467 3.667 13.773 1.00 96.88 101 ALA A CA 1
ATOM 779 C C . ALA A 1 101 ? -11.585 4.333 12.955 1.00 96.88 101 ALA A C 1
ATOM 781 O O . ALA A 1 101 ? -12.660 4.589 13.493 1.00 96.88 101 ALA A O 1
ATOM 782 N N . LEU A 1 102 ? -11.375 4.536 11.649 1.00 96.56 102 LEU A N 1
ATOM 783 C CA . LEU A 1 102 ? -12.378 5.072 10.722 1.00 96.56 102 LEU A CA 1
ATOM 784 C C . LEU A 1 102 ? -13.684 4.254 10.722 1.00 96.56 102 LEU A C 1
ATOM 786 O O . LEU A 1 102 ? -14.764 4.830 10.615 1.00 96.56 102 LEU A O 1
ATOM 790 N N . TYR A 1 103 ? -13.593 2.929 10.867 1.00 94.38 103 TYR A N 1
ATOM 791 C CA . TYR A 1 103 ? -14.755 2.032 10.931 1.00 94.38 103 TYR A CA 1
ATOM 792 C C . TYR A 1 103 ? -15.199 1.687 12.353 1.00 94.38 103 TYR A C 1
ATOM 794 O O . TYR A 1 103 ? -16.123 0.891 12.519 1.00 94.38 103 TYR A O 1
ATOM 802 N N . ASN A 1 104 ? -14.555 2.256 13.376 1.00 95.69 104 ASN A N 1
ATOM 803 C CA . ASN A 1 104 ? -14.767 1.893 14.776 1.00 95.69 104 ASN A CA 1
ATOM 804 C C . ASN A 1 104 ? -14.639 0.370 15.014 1.00 95.69 104 ASN A C 1
ATOM 806 O O . ASN A 1 104 ? -15.414 -0.229 15.763 1.00 95.69 104 ASN A O 1
ATOM 810 N N . LEU A 1 105 ? -13.681 -0.267 14.331 1.00 94.00 105 LEU A N 1
ATOM 811 C CA . LEU A 1 105 ? -13.428 -1.704 14.410 1.00 94.00 105 LEU A CA 1
ATOM 812 C C . LEU A 1 105 ? -12.257 -2.010 15.354 1.00 94.00 105 LEU A C 1
ATOM 814 O O . LEU A 1 105 ? -11.258 -1.287 15.350 1.00 94.00 105 LEU A O 1
ATOM 818 N N . PRO A 1 106 ? -12.318 -3.115 16.120 1.00 94.25 106 PRO A N 1
ATOM 819 C CA . PRO A 1 106 ? -11.152 -3.613 16.836 1.00 94.25 106 PRO A CA 1
ATOM 820 C C . PRO A 1 106 ? -10.110 -4.134 15.841 1.00 94.25 106 PRO A C 1
ATOM 822 O O . PRO A 1 106 ? -10.461 -4.742 14.830 1.00 94.25 106 PRO A O 1
ATOM 825 N N . ILE A 1 107 ? -8.827 -3.937 16.144 1.00 94.38 107 ILE A N 1
ATOM 826 C CA . ILE A 1 107 ? -7.729 -4.435 15.309 1.00 94.38 107 ILE A CA 1
ATOM 827 C C . ILE A 1 107 ? -7.482 -5.916 15.658 1.00 94.38 107 ILE A C 1
ATOM 829 O O . ILE A 1 107 ? -7.056 -6.199 16.777 1.00 94.38 107 ILE A O 1
ATOM 833 N N . PRO A 1 108 ? -7.709 -6.875 14.737 1.00 93.06 108 PRO A N 1
ATOM 834 C CA . PRO A 1 108 ? -7.544 -8.307 15.007 1.00 93.06 108 PRO A CA 1
ATOM 835 C C . PRO A 1 108 ? -6.085 -8.779 14.857 1.00 93.06 108 PRO A C 1
ATOM 837 O O . PRO A 1 108 ? -5.803 -9.974 14.913 1.00 93.06 108 PRO A O 1
ATOM 840 N N . MET A 1 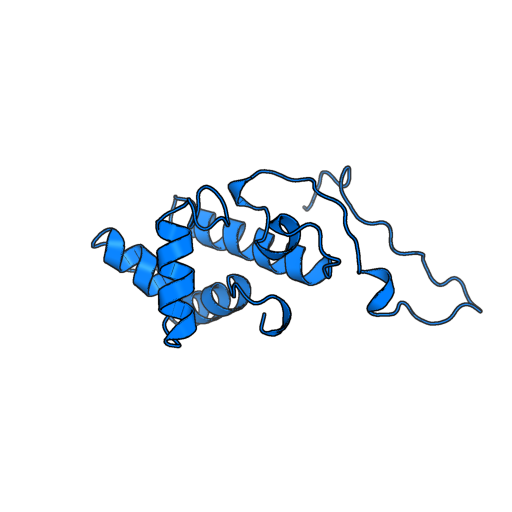109 ? -5.160 -7.853 14.599 1.00 93.31 109 MET A N 1
ATOM 841 C CA . MET A 1 109 ? -3.780 -8.123 14.203 1.00 93.31 109 MET A CA 1
ATOM 842 C C . MET A 1 109 ? -2.810 -7.982 15.372 1.00 93.31 109 MET A C 1
ATOM 844 O O . MET A 1 109 ? -2.991 -7.143 16.253 1.00 93.31 109 MET A O 1
ATOM 848 N N . SER A 1 110 ? -1.740 -8.780 15.354 1.00 97.00 110 SER A N 1
ATOM 849 C CA . SER A 1 110 ? -0.651 -8.637 16.320 1.00 97.00 110 SER A CA 1
ATOM 850 C C . SER A 1 110 ? 0.144 -7.343 16.073 1.00 97.00 110 SER A C 1
ATOM 852 O O . SER A 1 110 ? 0.201 -6.869 14.934 1.00 97.00 110 SER A O 1
ATOM 854 N N . PRO A 1 111 ? 0.835 -6.798 17.092 1.00 97.50 111 PRO A N 1
ATOM 855 C CA . PRO A 1 111 ? 1.672 -5.609 16.922 1.00 97.50 111 PRO A CA 1
ATOM 856 C C . PRO A 1 111 ? 2.721 -5.754 15.811 1.00 97.50 111 PRO A C 1
ATOM 858 O O . PRO A 1 111 ? 2.930 -4.829 15.034 1.00 97.50 111 PRO A O 1
ATOM 861 N N . SER A 1 112 ? 3.344 -6.929 15.684 1.00 97.94 112 SER A N 1
ATOM 862 C CA . SER A 1 112 ? 4.343 -7.190 14.641 1.00 97.94 112 SER A CA 1
ATOM 863 C C . SER A 1 112 ? 3.749 -7.156 13.233 1.00 97.94 112 SER A C 1
ATOM 865 O O . SER A 1 112 ? 4.401 -6.674 12.312 1.00 97.94 112 SER A O 1
ATOM 867 N N . LEU A 1 113 ? 2.515 -7.642 13.062 1.00 97.69 113 LEU A N 1
ATOM 868 C CA . LEU A 1 113 ? 1.825 -7.582 11.776 1.00 97.69 113 LEU A CA 1
ATOM 869 C C . LEU A 1 113 ? 1.431 -6.143 11.424 1.00 97.69 113 LEU A C 1
ATOM 871 O O . LEU A 1 113 ? 1.561 -5.754 10.269 1.00 97.69 113 LEU A O 1
ATOM 875 N N . ILE A 1 114 ? 1.010 -5.346 12.410 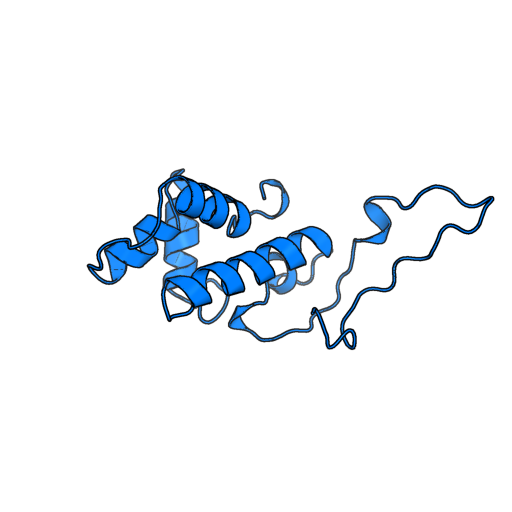1.00 98.12 114 ILE A N 1
ATOM 876 C CA . ILE A 1 114 ? 0.719 -3.919 12.214 1.00 98.12 114 ILE A CA 1
ATOM 877 C C . ILE A 1 114 ? 1.975 -3.184 11.739 1.00 98.12 114 ILE A C 1
ATOM 879 O O . ILE A 1 114 ? 1.927 -2.523 10.710 1.00 98.12 114 ILE A O 1
ATOM 883 N N . VAL A 1 115 ? 3.107 -3.366 12.426 1.00 98.12 115 VAL A N 1
ATOM 884 C CA . VAL A 1 115 ? 4.387 -2.741 12.047 1.00 98.12 115 VAL A CA 1
ATOM 885 C C . VAL A 1 115 ? 4.821 -3.155 10.640 1.00 98.12 115 VAL A C 1
ATOM 887 O O . VAL A 1 115 ? 5.252 -2.310 9.859 1.00 98.12 115 VAL A O 1
ATOM 890 N N . LEU A 1 116 ? 4.684 -4.440 10.295 1.00 98.31 116 LEU A N 1
ATOM 891 C CA . LEU A 1 116 ? 4.998 -4.926 8.953 1.00 98.31 116 LEU A CA 1
ATOM 892 C C . LEU A 1 116 ? 4.103 -4.262 7.896 1.00 98.31 116 LEU A C 1
ATOM 894 O O . LEU A 1 116 ? 4.612 -3.764 6.897 1.00 98.31 116 LEU A O 1
ATOM 898 N N . LEU A 1 117 ? 2.786 -4.240 8.115 1.00 98.44 117 LEU A N 1
ATOM 899 C CA . LEU A 1 117 ? 1.832 -3.642 7.180 1.00 98.44 117 LEU A CA 1
ATOM 900 C C . LEU A 1 117 ? 2.029 -2.132 7.037 1.00 98.44 117 LEU A C 1
ATOM 902 O O . LEU A 1 117 ? 1.970 -1.632 5.919 1.00 98.44 117 LEU A O 1
ATOM 906 N N . ASP A 1 118 ? 2.301 -1.418 8.129 1.00 98.06 118 ASP A N 1
ATOM 907 C CA . ASP A 1 118 ? 2.606 0.013 8.083 1.00 98.06 118 ASP A CA 1
ATOM 908 C C . ASP A 1 118 ? 3.883 0.288 7.281 1.00 98.06 118 ASP A C 1
ATOM 910 O O . ASP A 1 118 ? 3.907 1.235 6.501 1.00 98.06 118 ASP A O 1
ATOM 914 N N . GLY A 1 119 ? 4.902 -0.572 7.396 1.00 98.06 119 GLY A N 1
ATOM 915 C CA . GLY A 1 119 ? 6.097 -0.501 6.555 1.00 98.06 119 GLY A CA 1
ATOM 916 C C . GLY A 1 119 ? 5.776 -0.731 5.077 1.00 98.06 119 GLY A C 1
ATOM 917 O O . GLY A 1 119 ? 6.081 0.113 4.239 1.00 98.06 119 GLY A O 1
ATOM 918 N N . MET A 1 120 ? 5.089 -1.829 4.747 1.00 98.38 120 MET A N 1
ATOM 919 C CA . MET A 1 120 ? 4.765 -2.196 3.359 1.00 98.38 120 MET A CA 1
ATOM 920 C C . MET A 1 120 ? 3.825 -1.196 2.669 1.00 98.38 120 MET A C 1
ATOM 922 O O . MET A 1 120 ? 3.937 -0.977 1.463 1.00 98.38 120 MET A O 1
ATOM 926 N N . LEU A 1 121 ? 2.913 -0.580 3.425 1.00 98.00 121 LEU A N 1
ATOM 927 C CA . LEU A 1 121 ? 1.951 0.415 2.944 1.00 98.00 121 LEU A CA 1
ATOM 928 C C . LEU A 1 121 ? 2.455 1.857 3.116 1.00 98.00 121 LEU A C 1
ATOM 930 O O . LEU A 1 121 ? 1.658 2.798 3.143 1.00 98.00 121 LEU A O 1
ATOM 934 N N . THR A 1 122 ? 3.773 2.057 3.190 1.00 97.69 122 THR A N 1
ATOM 935 C CA . THR A 1 122 ? 4.378 3.394 3.178 1.00 97.69 122 THR A CA 1
ATOM 936 C C . THR A 1 122 ? 4.163 4.059 1.816 1.00 97.69 122 THR A C 1
ATOM 938 O O . THR A 1 122 ? 4.534 3.516 0.769 1.00 97.69 122 THR A O 1
ATOM 941 N N . ILE A 1 123 ? 3.560 5.250 1.816 1.00 96.12 123 ILE A N 1
ATOM 942 C CA . ILE A 1 123 ? 3.178 5.982 0.596 1.00 96.12 123 ILE A CA 1
ATOM 943 C C . ILE A 1 123 ? 4.406 6.523 -0.136 1.00 96.12 123 ILE A C 1
ATOM 945 O O . ILE A 1 123 ? 4.461 6.489 -1.364 1.00 96.12 123 ILE A O 1
ATOM 949 N N . ASN A 1 124 ? 5.410 6.993 0.605 1.00 94.50 124 ASN A N 1
ATOM 950 C CA . ASN A 1 124 ? 6.704 7.328 0.027 1.00 94.50 124 ASN A CA 1
ATOM 951 C C . ASN A 1 124 ? 7.497 6.041 -0.228 1.00 94.50 124 ASN A C 1
ATOM 953 O O . ASN A 1 124 ? 8.065 5.479 0.704 1.00 94.50 124 ASN A O 1
ATOM 957 N N . ALA A 1 125 ? 7.573 5.610 -1.489 1.00 92.94 125 ALA A N 1
ATOM 958 C CA . ALA A 1 125 ? 8.307 4.408 -1.873 1.00 92.94 125 ALA A CA 1
ATOM 959 C C . ALA A 1 125 ? 9.767 4.416 -1.383 1.00 92.94 125 ALA A C 1
ATOM 961 O O . ALA A 1 125 ? 10.253 3.393 -0.932 1.00 92.94 125 ALA A O 1
ATOM 962 N N . GLY A 1 126 ? 10.457 5.563 -1.379 1.00 89.75 126 GLY A N 1
ATOM 963 C CA . GLY A 1 126 ? 11.847 5.638 -0.908 1.00 89.75 126 GLY A CA 1
ATOM 964 C C . GLY A 1 126 ? 12.029 5.435 0.603 1.00 89.75 126 GLY A C 1
ATOM 965 O O . GLY A 1 126 ? 13.160 5.291 1.059 1.00 89.75 126 GLY A O 1
ATOM 966 N N . ALA A 1 127 ? 10.939 5.459 1.373 1.00 90.38 127 ALA A N 1
ATOM 967 C CA . ALA A 1 127 ? 10.920 5.185 2.809 1.00 90.38 127 ALA A CA 1
ATOM 968 C C . ALA A 1 127 ? 10.275 3.825 3.148 1.00 90.38 127 ALA A C 1
ATOM 970 O O . ALA A 1 127 ? 10.139 3.507 4.329 1.00 90.38 127 ALA A O 1
ATOM 971 N N . ARG A 1 128 ? 9.853 3.074 2.123 1.00 92.19 128 ARG A N 1
ATOM 972 C CA . ARG A 1 128 ? 9.304 1.718 2.211 1.00 92.19 128 ARG A CA 1
ATOM 973 C C . ARG A 1 128 ? 10.437 0.696 2.248 1.00 92.19 128 ARG A C 1
ATOM 975 O O . ARG A 1 128 ? 10.302 -0.278 3.017 1.00 92.19 128 ARG A O 1
#

Radius of gyration: 16.15 Å; chains: 1; bounding box: 46×34×35 Å

pLDDT: mean 91.83, std 8.85, range [57.56, 98.44]

Organism: NCBI:txid156174